Protein AF-A0A7C8YPA4-F1 (afdb_monomer_lite)

Organism: Opuntia streptacantha (NCBI:txid393608)

Radius of gyration: 22.05 Å; chains: 1; bounding box: 36×81×42 Å

Secondary structure (DSSP, 8-state):
----------------HHHHHHHHHHHHHHHHHHS----TT-HHHHHHHHHHHHHHHHHT---HHHH-GGGGGG-TTSHHHHHHHHHHHHHHHHHHHHHHHHHH--TTS--HHHHHHHHHH-

Sequence (122 aa):
ASWGTNKSKSTMVLVDLKQRFADMAANVIVKIISGKKFVVGSEESFEFNEAIRKFMEDIGSFVVGDALPFLRWLDIGGQEKAMKRNFRKLDGILQRWLDEHRQTRSKHDQDFMDVMLDVLDD

pLDDT: mean 80.56, std 12.14, range [37.12, 94.06]

InterPro domains:
  IPR001128 Cytochrome P450 [PF00067] (7-118)
  IPR036396 Cytochrome P450 superfamily [G3DSA:1.10.630.10] (2-122)
  IPR036396 Cytochrome P450 superfamily [SSF48264] (14-121)
  IPR050651 Plant Cytochrome P450 Monooxygenase [PTHR47947] (3-121)

Foldseek 3Di:
DDDDDDPDPDPDDDDDVVVVVLLVVQQVVCCQAQVDRQPPPDPLSVLLSVLVVQLVVLVPDDFPCVVPVVCVVVRVVCSVVSNVVSVVSNVVSSVVSLVVCVVVPDPPRDHNSNVVVVVVVD

Structure (mmCIF, N/CA/C/O backbone):
data_AF-A0A7C8YPA4-F1
#
_entry.id   AF-A0A7C8YPA4-F1
#
loop_
_atom_site.group_PDB
_atom_site.id
_atom_site.type_symbol
_atom_site.label_atom_id
_atom_site.label_alt_id
_atom_site.label_comp_id
_atom_site.label_asym_id
_atom_site.label_entity_id
_atom_site.label_seq_id
_atom_site.pdbx_PDB_ins_code
_atom_site.Cartn_x
_atom_site.Cartn_y
_atom_site.Cartn_z
_atom_site.occupancy
_atom_site.B_iso_or_equiv
_atom_site.auth_seq_id
_atom_site.auth_comp_id
_atom_site.auth_asym_id
_atom_site.auth_atom_id
_atom_site.pdbx_PDB_model_num
ATOM 1 N N . ALA A 1 1 ? -2.241 64.713 -0.120 1.00 37.12 1 ALA A N 1
ATOM 2 C CA . ALA A 1 1 ? -2.310 63.365 0.474 1.00 37.12 1 ALA A CA 1
ATOM 3 C C . ALA A 1 1 ? -1.566 62.402 -0.444 1.00 37.12 1 ALA A C 1
ATOM 5 O O . ALA A 1 1 ? -2.052 62.128 -1.535 1.00 37.12 1 ALA A O 1
ATOM 6 N N . SER A 1 2 ? -0.349 61.994 -0.075 1.00 39.31 2 SER A N 1
ATOM 7 C CA . SER A 1 2 ? 0.403 60.983 -0.821 1.00 39.31 2 SER A CA 1
ATOM 8 C C . SER A 1 2 ? -0.096 59.600 -0.408 1.00 39.31 2 SER A C 1
ATOM 10 O O . SER A 1 2 ? -0.068 59.230 0.764 1.00 39.31 2 SER A O 1
ATOM 12 N N . TRP A 1 3 ? -0.610 58.851 -1.378 1.00 39.38 3 TRP A N 1
ATOM 13 C CA . TRP A 1 3 ? -1.025 57.470 -1.183 1.00 39.38 3 TRP A CA 1
ATOM 14 C C . TRP A 1 3 ? 0.220 56.583 -1.177 1.00 39.38 3 TRP A C 1
ATOM 16 O O . TRP A 1 3 ? 0.892 56.429 -2.195 1.00 39.38 3 TRP A O 1
ATOM 26 N N . GLY A 1 4 ? 0.556 56.039 -0.008 1.00 46.78 4 GLY A N 1
ATOM 27 C CA . GLY A 1 4 ? 1.627 55.063 0.145 1.00 46.78 4 GLY A CA 1
ATOM 28 C C . GLY A 1 4 ? 1.213 53.715 -0.441 1.00 46.78 4 GLY A C 1
ATOM 29 O O . GLY A 1 4 ? 0.223 53.122 -0.018 1.00 46.78 4 GLY A O 1
ATOM 30 N N . THR A 1 5 ? 1.978 53.204 -1.403 1.00 49.94 5 THR A N 1
ATOM 31 C CA . THR A 1 5 ? 1.824 51.831 -1.890 1.00 49.94 5 THR A CA 1
ATOM 32 C C . THR A 1 5 ? 2.379 50.864 -0.848 1.00 49.94 5 THR A C 1
ATOM 34 O O . THR A 1 5 ? 3.592 50.667 -0.752 1.00 49.94 5 THR A O 1
ATOM 37 N N . ASN A 1 6 ? 1.499 50.254 -0.058 1.00 45.97 6 ASN A N 1
ATOM 38 C CA . ASN A 1 6 ? 1.863 49.182 0.860 1.00 45.97 6 ASN A CA 1
ATOM 39 C C . ASN A 1 6 ? 1.980 47.863 0.076 1.00 45.97 6 ASN A C 1
ATOM 41 O O . ASN A 1 6 ? 0.982 47.204 -0.211 1.00 45.97 6 ASN A O 1
ATOM 45 N N . LYS A 1 7 ? 3.202 47.491 -0.328 1.00 55.00 7 LYS A N 1
ATOM 46 C CA . LYS A 1 7 ? 3.483 46.156 -0.876 1.00 55.00 7 LYS A CA 1
ATOM 47 C C . LYS A 1 7 ? 3.519 45.154 0.277 1.00 55.00 7 LYS A C 1
ATOM 49 O O . LYS A 1 7 ? 4.571 44.920 0.868 1.00 55.00 7 LYS A O 1
ATOM 54 N N . SER A 1 8 ? 2.370 44.552 0.571 1.00 57.09 8 SER A N 1
ATOM 55 C CA . SER A 1 8 ? 2.306 43.343 1.392 1.00 57.09 8 SER A CA 1
ATOM 56 C C . SER A 1 8 ? 3.133 42.246 0.715 1.00 57.09 8 SER A C 1
ATOM 58 O O . SER A 1 8 ? 2.837 41.839 -0.410 1.00 57.09 8 SER A O 1
ATOM 60 N N . LYS A 1 9 ? 4.212 41.798 1.367 1.00 57.72 9 LYS A N 1
ATOM 61 C CA . LYS A 1 9 ? 4.969 40.612 0.954 1.00 57.72 9 LYS A CA 1
ATOM 62 C C . LYS A 1 9 ? 4.106 39.382 1.235 1.00 57.72 9 LYS A C 1
ATOM 64 O O . LYS A 1 9 ? 4.208 38.786 2.301 1.00 57.72 9 LYS A O 1
ATOM 69 N N . SER A 1 10 ? 3.253 38.999 0.290 1.00 63.50 10 SER A N 1
ATOM 70 C CA . SER A 1 10 ? 2.653 37.667 0.308 1.00 63.50 10 SER A CA 1
ATOM 71 C C . SER A 1 10 ? 3.761 36.649 0.040 1.00 63.50 10 SER A C 1
ATOM 73 O O . SER A 1 10 ? 4.309 36.607 -1.064 1.00 63.50 10 SER A O 1
ATOM 75 N N . THR A 1 11 ? 4.126 35.851 1.040 1.00 67.06 11 THR A N 1
ATOM 76 C CA . THR A 1 11 ? 5.021 34.704 0.851 1.00 67.06 11 THR A CA 1
ATOM 77 C C . THR A 1 11 ? 4.315 33.708 -0.063 1.00 67.06 11 THR A C 1
ATOM 79 O O . THR A 1 11 ? 3.393 33.011 0.353 1.00 67.06 11 THR A O 1
ATOM 82 N N . MET A 1 12 ? 4.692 33.692 -1.339 1.00 68.81 12 MET A N 1
ATOM 83 C CA . MET A 1 12 ? 4.132 32.776 -2.325 1.00 68.81 12 MET A CA 1
ATOM 84 C C . MET A 1 12 ? 4.702 31.381 -2.052 1.00 68.81 12 MET A C 1
ATOM 86 O O . MET A 1 12 ? 5.888 31.140 -2.271 1.00 68.81 12 MET A O 1
ATOM 90 N N . VAL A 1 13 ? 3.882 30.480 -1.512 1.00 81.44 13 VAL A N 1
ATOM 91 C CA . VAL A 1 13 ? 4.268 29.081 -1.289 1.00 81.44 13 VAL A CA 1
ATOM 92 C C . VAL A 1 13 ? 3.947 28.298 -2.556 1.00 81.44 13 VAL A C 1
ATOM 94 O O . VAL A 1 13 ? 2.790 28.223 -2.965 1.00 81.44 13 VAL A O 1
ATOM 97 N N . LEU A 1 14 ? 4.972 27.728 -3.189 1.00 86.25 14 LEU A N 1
ATOM 98 C CA . LEU A 1 14 ? 4.788 26.779 -4.284 1.00 86.25 14 LEU A CA 1
ATOM 99 C C . LEU A 1 14 ? 4.214 25.477 -3.717 1.00 86.25 14 LEU A C 1
ATOM 101 O O . LEU A 1 14 ? 4.769 24.907 -2.779 1.00 86.25 14 LEU A O 1
ATOM 105 N N . VAL A 1 15 ? 3.099 25.018 -4.284 1.00 85.12 15 VAL A N 1
ATOM 106 C CA . VAL A 1 15 ? 2.433 23.768 -3.896 1.00 85.12 15 VAL A CA 1
ATOM 107 C C . VAL A 1 15 ? 2.382 22.846 -5.106 1.00 85.12 15 VAL A C 1
ATOM 109 O O . VAL A 1 15 ? 1.918 23.251 -6.172 1.00 85.12 15 VAL A O 1
ATOM 112 N N . ASP A 1 16 ? 2.822 21.599 -4.939 1.00 87.31 16 ASP A N 1
ATOM 113 C CA . ASP A 1 16 ? 2.631 20.562 -5.952 1.00 87.31 16 ASP A CA 1
ATOM 114 C C . ASP A 1 16 ? 1.175 20.074 -5.928 1.00 87.31 16 ASP A C 1
ATOM 116 O O . ASP A 1 16 ? 0.764 19.283 -5.076 1.00 87.31 16 ASP A O 1
ATOM 120 N N . LEU A 1 17 ? 0.372 20.573 -6.869 1.00 88.38 17 LEU A N 1
ATOM 121 C CA . LEU A 1 17 ? -1.033 20.193 -6.986 1.00 88.38 17 LEU A CA 1
ATOM 122 C C . LEU A 1 17 ? -1.214 18.714 -7.341 1.00 88.38 17 LEU A C 1
ATOM 124 O O . LEU A 1 17 ? -2.182 18.117 -6.878 1.00 88.38 17 LEU A O 1
ATOM 128 N N . LYS A 1 18 ? -0.302 18.097 -8.109 1.00 82.81 18 LYS A N 1
ATOM 129 C CA . LYS A 1 18 ? -0.424 16.677 -8.479 1.00 82.81 18 LYS A CA 1
ATOM 130 C C . LYS A 1 18 ? -0.366 15.804 -7.235 1.00 82.81 18 LYS A C 1
ATOM 132 O O . LYS A 1 18 ? -1.218 14.937 -7.055 1.00 82.81 18 LYS A O 1
ATOM 137 N N . GLN A 1 19 ? 0.590 16.093 -6.356 1.00 79.81 19 GLN A N 1
ATOM 138 C CA . GLN A 1 19 ? 0.712 15.405 -5.079 1.00 79.81 19 GLN A CA 1
ATOM 139 C C . GLN A 1 19 ? -0.536 15.617 -4.211 1.00 79.81 19 GLN A C 1
ATOM 141 O O . GLN A 1 19 ? -1.106 14.651 -3.717 1.00 79.81 19 GLN A O 1
ATOM 146 N N . ARG A 1 20 ? -1.036 16.857 -4.096 1.00 82.50 20 ARG A N 1
ATOM 147 C CA . ARG A 1 20 ? -2.239 17.151 -3.292 1.00 82.50 20 ARG A CA 1
ATOM 148 C C . ARG A 1 20 ? -3.493 16.430 -3.783 1.00 82.50 20 ARG A C 1
ATOM 150 O O . ARG A 1 20 ? -4.279 15.962 -2.962 1.00 82.50 20 ARG A O 1
ATOM 157 N N . PHE A 1 21 ? -3.688 16.332 -5.098 1.00 85.12 21 PHE A N 1
ATOM 158 C CA . PHE A 1 21 ? -4.806 15.578 -5.665 1.00 85.12 21 PHE A CA 1
ATOM 159 C C . PHE A 1 21 ? -4.669 14.074 -5.411 1.00 85.12 21 PHE A C 1
ATOM 161 O O . PHE A 1 21 ? -5.663 13.439 -5.060 1.00 85.12 21 PHE A O 1
ATOM 168 N N . ALA A 1 22 ? -3.460 13.518 -5.538 1.00 77.81 22 ALA A N 1
ATOM 169 C CA . ALA A 1 22 ? -3.202 12.112 -5.237 1.00 77.81 22 ALA A CA 1
ATOM 170 C C . ALA A 1 22 ? -3.476 11.787 -3.759 1.00 77.81 22 ALA A C 1
ATOM 172 O O . ALA A 1 22 ? -4.208 10.840 -3.474 1.00 77.81 22 ALA A O 1
ATOM 173 N N . ASP A 1 23 ? -2.981 12.616 -2.834 1.00 77.12 23 ASP A N 1
ATOM 174 C CA . ASP A 1 23 ? -3.220 12.467 -1.392 1.00 77.12 23 A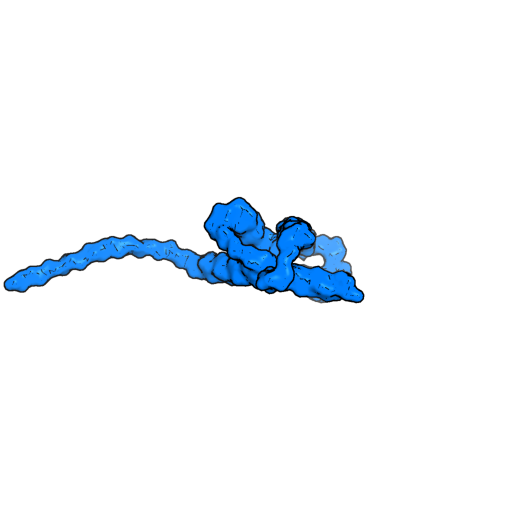SP A CA 1
ATOM 175 C C . ASP A 1 23 ? -4.722 12.524 -1.062 1.00 77.12 23 ASP A C 1
ATOM 177 O O . ASP A 1 23 ? -5.237 11.728 -0.275 1.00 77.12 23 ASP A O 1
ATOM 181 N N . MET A 1 24 ? -5.453 13.456 -1.686 1.00 83.19 24 MET A N 1
ATOM 182 C CA . MET A 1 24 ? -6.898 13.589 -1.500 1.00 83.19 24 MET A CA 1
ATOM 183 C C . MET A 1 24 ? -7.655 12.362 -2.019 1.00 83.19 24 MET A C 1
ATOM 185 O O . MET A 1 24 ? -8.540 11.862 -1.324 1.00 83.19 24 MET A O 1
ATOM 189 N N . ALA A 1 25 ? -7.316 11.871 -3.214 1.00 83.88 25 ALA A N 1
ATOM 190 C CA . ALA A 1 25 ? -7.933 10.677 -3.783 1.00 83.88 25 ALA A CA 1
ATOM 191 C C . ALA A 1 25 ? -7.673 9.448 -2.901 1.00 83.88 25 ALA A C 1
ATOM 193 O O . ALA A 1 25 ? -8.616 8.734 -2.565 1.00 83.88 25 ALA A O 1
ATOM 194 N N . ALA A 1 26 ? -6.429 9.251 -2.453 1.00 78.81 26 ALA A N 1
ATOM 195 C CA . ALA A 1 26 ? -6.071 8.177 -1.532 1.00 78.81 26 ALA A CA 1
ATOM 196 C C . ALA A 1 26 ? -6.891 8.252 -0.235 1.00 78.81 26 ALA A C 1
ATOM 198 O O . ALA A 1 26 ? -7.493 7.261 0.168 1.00 78.81 26 ALA A O 1
ATOM 199 N N . ASN A 1 27 ? -7.007 9.438 0.371 1.00 81.19 27 ASN A N 1
ATOM 200 C CA . ASN A 1 27 ? -7.797 9.638 1.586 1.00 81.19 27 ASN A CA 1
ATOM 201 C C . ASN A 1 27 ? -9.290 9.305 1.396 1.00 81.19 27 ASN A C 1
ATOM 203 O O . ASN A 1 27 ? -9.903 8.702 2.276 1.00 81.19 27 ASN A O 1
ATOM 207 N N . VAL A 1 28 ? -9.885 9.668 0.252 1.00 86.75 28 VAL A N 1
ATOM 208 C CA . VAL A 1 28 ? -11.278 9.305 -0.068 1.00 86.75 28 VAL A CA 1
ATOM 209 C C . VAL A 1 28 ? -11.426 7.792 -0.217 1.00 86.75 28 VAL A C 1
ATOM 211 O O . VAL A 1 28 ? -12.346 7.220 0.363 1.00 86.75 28 VAL A O 1
ATOM 214 N N . ILE A 1 29 ? -10.517 7.144 -0.949 1.00 85.50 29 ILE A N 1
ATOM 215 C CA . ILE A 1 29 ? -10.542 5.693 -1.171 1.00 85.50 29 ILE A CA 1
ATOM 216 C C . ILE A 1 29 ? -10.430 4.944 0.157 1.00 85.50 29 ILE A C 1
ATOM 218 O O . ILE A 1 29 ? -11.245 4.063 0.417 1.00 85.50 29 ILE A O 1
ATOM 222 N N . VAL A 1 30 ? -9.484 5.316 1.025 1.00 84.31 30 VAL A N 1
ATOM 223 C CA . VAL A 1 30 ? -9.341 4.658 2.332 1.0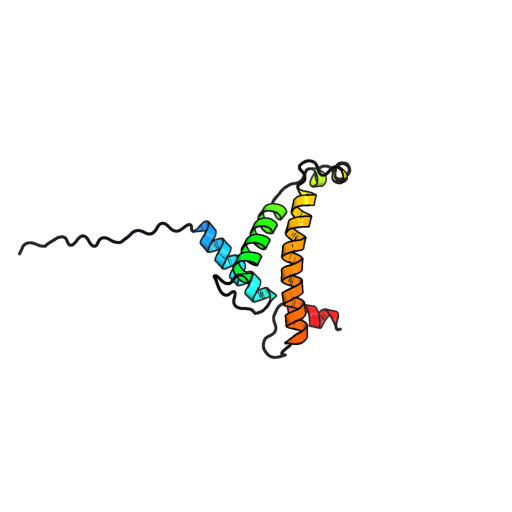0 84.31 30 VAL A CA 1
ATOM 224 C C . VAL A 1 30 ? -10.606 4.810 3.161 1.00 84.31 30 VAL A C 1
ATOM 226 O O . VAL A 1 30 ? -11.091 3.826 3.706 1.00 84.31 30 VAL A O 1
ATOM 229 N N . LYS A 1 31 ? -11.181 6.013 3.204 1.00 86.56 31 LYS A N 1
ATOM 230 C CA . LYS A 1 31 ? -12.410 6.252 3.959 1.00 86.56 31 LYS A CA 1
ATOM 231 C C . LYS A 1 31 ? -13.582 5.402 3.462 1.00 86.56 31 LYS A C 1
ATOM 233 O O . LYS A 1 31 ? -14.395 4.981 4.272 1.00 86.56 31 LYS A O 1
ATOM 238 N N . ILE A 1 32 ? -13.686 5.173 2.152 1.00 89.56 32 ILE A N 1
ATOM 239 C CA . ILE A 1 32 ? -14.709 4.285 1.580 1.00 89.56 32 ILE A CA 1
ATOM 240 C C . ILE A 1 32 ? -14.438 2.831 1.975 1.00 89.56 32 ILE A C 1
ATOM 242 O O . ILE A 1 32 ? -15.368 2.117 2.336 1.00 89.56 32 ILE A O 1
ATOM 246 N N . ILE A 1 33 ? -13.178 2.398 1.885 1.00 87.94 33 ILE A N 1
ATOM 247 C CA . ILE A 1 33 ? -12.804 1.001 2.103 1.00 87.94 33 ILE A CA 1
ATOM 248 C C . ILE A 1 33 ? -12.960 0.601 3.569 1.00 87.94 33 ILE A C 1
ATOM 250 O O . ILE A 1 33 ? -13.539 -0.442 3.834 1.00 87.94 33 ILE A O 1
ATOM 254 N N . SER A 1 34 ? -12.415 1.395 4.489 1.00 84.69 34 SER A N 1
ATOM 255 C CA . SER A 1 34 ? -12.243 1.005 5.892 1.00 84.69 34 SER A CA 1
ATOM 256 C C . SER A 1 34 ? -12.945 1.922 6.886 1.00 84.69 34 SER A C 1
ATOM 258 O O . SER A 1 34 ? -12.617 1.877 8.070 1.00 84.69 34 SER A O 1
ATOM 260 N N . GLY A 1 35 ? -13.784 2.860 6.425 1.00 83.00 35 GLY A N 1
ATOM 261 C CA . GLY A 1 35 ? -14.512 3.802 7.290 1.00 83.00 35 GLY A CA 1
ATOM 262 C C . GLY A 1 35 ? -13.616 4.794 8.053 1.00 83.00 35 GLY A C 1
ATOM 263 O O . GLY A 1 35 ? -14.076 5.812 8.581 1.00 83.00 35 GLY A O 1
ATOM 264 N N . LYS A 1 36 ? -12.301 4.554 8.080 1.00 74.56 36 LYS A N 1
ATOM 265 C CA . LYS A 1 36 ? -11.304 5.295 8.839 1.00 74.56 36 LYS A CA 1
ATOM 266 C C . LYS A 1 36 ? -11.043 6.641 8.179 1.00 74.56 36 LYS A C 1
ATOM 268 O O . LYS A 1 36 ? -10.874 6.774 6.967 1.00 74.56 36 LYS A O 1
ATOM 273 N N . LYS A 1 37 ? -10.938 7.678 9.009 1.00 67.12 37 LYS A N 1
ATOM 274 C CA . LYS A 1 37 ? -10.349 8.949 8.581 1.00 67.12 37 LYS A CA 1
ATOM 275 C C . LYS A 1 37 ? -8.841 8.763 8.550 1.00 67.12 37 LYS A C 1
ATOM 277 O O . LYS A 1 37 ? -8.238 8.531 9.595 1.00 67.12 37 LYS A O 1
ATOM 282 N N . PHE A 1 38 ? -8.240 8.889 7.373 1.00 65.12 38 PHE A N 1
ATOM 283 C CA . PHE A 1 38 ? -6.793 8.852 7.255 1.00 65.12 38 PHE A CA 1
ATOM 284 C C . PHE A 1 38 ? -6.195 10.043 8.001 1.00 65.12 38 PHE A C 1
ATOM 286 O O . PHE A 1 38 ? -6.422 11.203 7.647 1.00 65.12 38 PHE A O 1
ATOM 293 N N . VAL A 1 39 ? -5.474 9.763 9.087 1.00 66.62 39 VAL A N 1
ATOM 294 C CA . VAL A 1 39 ? -4.771 10.803 9.836 1.00 66.62 39 VAL A CA 1
ATOM 295 C C . VAL A 1 39 ? -3.549 11.182 9.019 1.00 66.62 39 VAL A C 1
ATOM 297 O O . VAL A 1 39 ? -2.539 10.485 9.035 1.00 66.62 39 VAL A O 1
ATOM 300 N N . VAL A 1 40 ? -3.662 12.275 8.268 1.00 65.44 40 VAL A N 1
ATOM 301 C CA . VAL A 1 40 ? -2.577 12.786 7.429 1.00 65.44 40 VAL A CA 1
ATOM 302 C C . VAL A 1 40 ? -1.340 13.012 8.299 1.00 65.44 40 VAL A C 1
ATOM 304 O O . VAL A 1 40 ? -1.358 13.851 9.199 1.00 65.44 40 VAL A O 1
ATOM 307 N N . GLY A 1 41 ? -0.270 12.263 8.023 1.00 68.38 41 GLY A N 1
ATOM 308 C CA . GLY A 1 41 ? 0.995 12.347 8.755 1.00 68.38 41 GLY A CA 1
ATOM 309 C C . GLY A 1 41 ? 1.204 11.271 9.823 1.00 68.38 41 GLY A C 1
ATOM 310 O O . GLY A 1 41 ? 2.240 11.298 10.482 1.00 68.38 41 GLY A O 1
ATOM 311 N N . SER A 1 42 ? 0.281 10.317 9.996 1.00 81.56 42 SER A N 1
ATOM 312 C CA . SER A 1 42 ? 0.564 9.099 10.769 1.00 81.56 42 SER A CA 1
ATOM 313 C C . SER A 1 42 ? 1.528 8.174 10.015 1.00 81.56 42 SER A C 1
ATOM 315 O O . SER A 1 42 ? 1.597 8.213 8.783 1.00 81.56 42 SER A O 1
ATOM 317 N N . GLU A 1 43 ? 2.245 7.312 10.739 1.00 83.75 43 GLU A N 1
ATOM 318 C CA . GLU A 1 43 ? 3.133 6.300 10.145 1.00 83.75 43 GLU A CA 1
ATOM 319 C C . GLU A 1 43 ? 2.374 5.366 9.192 1.00 83.75 43 GLU A C 1
ATOM 321 O O . GLU A 1 43 ? 2.787 5.175 8.052 1.00 83.75 43 GLU A O 1
ATOM 326 N N . GLU A 1 44 ? 1.203 4.885 9.613 1.00 82.31 44 GLU A N 1
ATOM 327 C CA . GLU A 1 44 ? 0.301 4.090 8.775 1.00 82.31 44 GLU A CA 1
ATOM 328 C C . GLU A 1 44 ? -0.116 4.845 7.504 1.00 82.31 44 GLU A C 1
ATOM 330 O O . GLU A 1 44 ? -0.160 4.263 6.417 1.00 82.31 44 GLU A O 1
ATOM 335 N N . SER A 1 45 ? -0.371 6.157 7.613 1.00 79.56 45 SER A N 1
ATOM 336 C CA . SER A 1 45 ? -0.752 6.954 6.449 1.00 79.56 45 SER A CA 1
ATOM 337 C C . SER A 1 45 ? 0.373 7.090 5.434 1.00 79.56 45 SER A C 1
ATOM 339 O O . SER A 1 45 ? 0.140 7.045 4.225 1.00 79.56 45 SER A O 1
ATOM 341 N N . PHE A 1 46 ? 1.602 7.212 5.926 1.00 82.81 46 PHE A N 1
ATOM 342 C CA . PHE A 1 46 ? 2.790 7.255 5.097 1.00 82.81 46 PHE A CA 1
ATOM 343 C C . PHE A 1 46 ? 3.043 5.899 4.427 1.00 82.81 46 PHE A C 1
ATOM 345 O O . PHE A 1 46 ? 3.251 5.851 3.215 1.00 82.81 46 PHE A O 1
ATOM 352 N N . GLU A 1 47 ? 2.950 4.805 5.189 1.00 87.12 47 GLU A N 1
ATOM 353 C CA . GLU A 1 47 ? 3.138 3.438 4.694 1.00 87.12 47 GLU A CA 1
ATOM 354 C C . GLU A 1 47 ? 2.135 3.101 3.581 1.00 87.12 47 GLU A C 1
ATOM 356 O O . GLU A 1 47 ? 2.523 2.639 2.504 1.00 87.12 47 GLU A O 1
ATOM 361 N N . PHE A 1 48 ? 0.850 3.391 3.799 1.00 85.06 48 PHE A N 1
ATOM 362 C CA . PHE A 1 48 ? -0.188 3.173 2.796 1.00 85.06 48 PHE A CA 1
ATOM 363 C C . PHE A 1 48 ? -0.008 4.065 1.573 1.00 85.06 48 PHE A C 1
ATOM 365 O O . PHE A 1 48 ? -0.083 3.559 0.458 1.00 85.06 48 PHE A O 1
ATOM 372 N N . ASN A 1 49 ? 0.252 5.367 1.749 1.00 82.19 49 ASN A N 1
ATOM 373 C CA . ASN A 1 49 ? 0.448 6.278 0.620 1.00 82.19 49 ASN A CA 1
ATOM 374 C C . ASN A 1 49 ? 1.640 5.844 -0.242 1.00 82.19 49 ASN A C 1
ATOM 376 O O . ASN A 1 49 ? 1.575 5.904 -1.470 1.00 82.19 49 ASN A O 1
ATOM 380 N N . GLU A 1 50 ? 2.718 5.351 0.371 1.00 86.38 50 GLU A N 1
ATOM 381 C CA . GLU A 1 50 ? 3.842 4.787 -0.370 1.00 86.38 50 GLU A CA 1
ATOM 382 C C . GLU A 1 50 ? 3.447 3.499 -1.114 1.00 86.38 50 GLU A C 1
ATOM 384 O O . GLU A 1 50 ? 3.784 3.343 -2.293 1.00 86.38 50 GLU A O 1
ATOM 389 N N . ALA A 1 51 ? 2.733 2.584 -0.449 1.00 89.31 51 ALA A N 1
ATOM 390 C CA . ALA A 1 51 ? 2.308 1.310 -1.026 1.00 89.31 51 ALA A CA 1
ATOM 391 C C . ALA A 1 51 ? 1.315 1.498 -2.184 1.00 89.31 51 ALA A C 1
ATOM 393 O O . ALA A 1 51 ? 1.519 0.926 -3.256 1.00 89.31 51 ALA A O 1
ATOM 394 N N . ILE A 1 52 ? 0.289 2.335 -2.006 1.00 85.00 52 ILE A N 1
ATOM 395 C CA . ILE A 1 52 ? -0.724 2.609 -3.029 1.00 85.00 52 ILE A CA 1
ATOM 396 C C . ILE A 1 52 ? -0.127 3.372 -4.211 1.00 85.00 52 ILE A C 1
ATOM 398 O O . ILE A 1 52 ? -0.468 3.075 -5.350 1.00 85.00 52 ILE A O 1
ATOM 402 N N . ARG A 1 53 ? 0.819 4.296 -3.979 1.00 84.38 53 ARG A N 1
ATOM 403 C CA . ARG A 1 53 ? 1.516 5.006 -5.061 1.00 84.38 53 ARG A CA 1
ATOM 404 C C . ARG A 1 53 ? 2.296 4.035 -5.938 1.00 84.38 53 ARG A C 1
ATOM 406 O O . ARG A 1 53 ? 2.142 4.067 -7.152 1.00 84.38 53 ARG A O 1
ATOM 413 N N . LYS A 1 54 ? 3.087 3.149 -5.326 1.00 86.56 54 LYS A N 1
ATOM 414 C CA . LYS A 1 54 ? 3.839 2.112 -6.050 1.00 86.56 54 LYS A CA 1
ATOM 415 C C . LYS A 1 54 ? 2.914 1.151 -6.790 1.00 86.56 54 LYS A C 1
ATOM 417 O O . LYS A 1 54 ? 3.169 0.821 -7.937 1.00 86.56 54 LYS A O 1
ATOM 422 N N . PHE A 1 55 ? 1.818 0.749 -6.155 1.00 85.06 55 PHE A N 1
ATOM 423 C CA . PHE A 1 55 ? 0.817 -0.096 -6.793 1.00 85.06 55 PHE A CA 1
ATOM 424 C C . PHE A 1 55 ? 0.185 0.587 -8.016 1.00 85.06 55 PHE A C 1
ATOM 426 O O . PHE A 1 55 ? 0.094 -0.025 -9.072 1.00 85.06 55 PHE A O 1
ATOM 433 N N . MET A 1 56 ? -0.183 1.867 -7.916 1.00 81.44 56 MET A N 1
ATOM 434 C CA . MET A 1 56 ? -0.736 2.633 -9.041 1.00 81.44 56 MET A CA 1
ATOM 435 C C . MET A 1 56 ? 0.275 2.843 -10.176 1.00 81.44 56 MET A C 1
ATOM 437 O O . MET A 1 56 ? -0.114 2.827 -11.342 1.00 81.44 56 MET A O 1
ATOM 441 N N . GLU A 1 57 ? 1.561 3.013 -9.853 1.00 83.38 57 GLU A N 1
ATOM 442 C CA . GLU A 1 57 ? 2.641 3.031 -10.849 1.00 83.38 57 GLU A CA 1
ATOM 443 C C . GLU A 1 57 ? 2.737 1.693 -11.600 1.00 83.38 57 GLU A C 1
ATOM 445 O O . GLU A 1 57 ? 2.927 1.690 -12.816 1.00 83.38 57 GLU A O 1
ATOM 450 N N . ASP A 1 58 ? 2.550 0.568 -10.903 1.00 83.06 58 ASP A N 1
ATOM 451 C CA . ASP A 1 58 ? 2.649 -0.764 -11.501 1.00 83.06 58 ASP A CA 1
ATOM 452 C C . ASP A 1 58 ? 1.424 -1.137 -12.356 1.00 83.06 58 ASP A C 1
ATOM 454 O O . ASP A 1 58 ? 1.596 -1.654 -13.458 1.00 83.06 58 ASP A O 1
ATOM 458 N N . ILE A 1 59 ? 0.191 -0.860 -11.901 1.00 79.19 59 ILE A N 1
ATOM 459 C CA . ILE A 1 59 ? -1.043 -1.241 -12.631 1.00 79.19 59 ILE A CA 1
ATOM 460 C C . ILE A 1 59 ? -1.143 -0.539 -13.994 1.00 79.19 59 ILE A C 1
ATOM 462 O O . ILE A 1 59 ? -1.750 -1.066 -14.924 1.00 79.19 59 ILE A O 1
ATOM 466 N N . GLY A 1 60 ? -0.571 0.661 -14.118 1.00 74.75 60 GLY A N 1
ATOM 467 C CA . GLY A 1 60 ? -0.557 1.417 -15.371 1.00 74.75 60 GLY A CA 1
ATOM 468 C C . GLY A 1 60 ? 0.516 0.970 -16.368 1.00 74.75 60 GLY A C 1
ATOM 469 O O . GLY A 1 60 ? 0.551 1.486 -17.487 1.00 74.75 60 GLY A O 1
ATOM 470 N N . SER A 1 61 ? 1.409 0.054 -15.981 1.00 77.12 61 SER A N 1
ATOM 471 C CA . SER A 1 61 ? 2.510 -0.400 -16.826 1.00 77.12 61 SER A CA 1
ATOM 472 C C . SER A 1 61 ? 2.055 -1.494 -17.790 1.00 77.12 61 SER A C 1
ATOM 474 O O . SER A 1 61 ? 1.485 -2.497 -17.379 1.00 77.12 61 SER A O 1
ATOM 476 N N . PHE A 1 62 ? 2.379 -1.340 -19.074 1.00 75.69 62 PHE A N 1
ATOM 477 C CA . PHE A 1 62 ? 2.201 -2.401 -20.066 1.00 75.69 62 PHE A CA 1
ATOM 478 C C . PHE A 1 62 ? 3.401 -3.351 -20.009 1.00 75.69 62 PHE A C 1
ATOM 480 O O . PHE A 1 62 ? 4.521 -2.922 -20.305 1.00 75.69 62 PHE A O 1
ATOM 487 N N . VAL A 1 63 ? 3.194 -4.615 -19.623 1.00 82.50 63 VAL A N 1
ATOM 488 C CA . VAL A 1 63 ? 4.289 -5.596 -19.543 1.00 82.50 63 VAL A CA 1
ATOM 489 C C . VAL A 1 63 ? 4.370 -6.423 -20.828 1.00 82.50 63 VAL A C 1
ATOM 491 O O . VAL A 1 63 ? 3.368 -6.690 -21.486 1.00 82.50 63 VAL A O 1
ATOM 494 N N . VAL A 1 64 ? 5.566 -6.890 -21.206 1.00 81.69 64 VAL A N 1
ATOM 495 C CA . VAL A 1 64 ? 5.750 -7.708 -22.429 1.00 81.69 64 VAL A CA 1
ATOM 496 C C . VAL A 1 64 ? 4.877 -8.970 -22.412 1.00 81.69 64 VAL A C 1
ATOM 498 O O . VAL A 1 64 ? 4.406 -9.414 -23.459 1.00 81.69 64 VAL A O 1
ATOM 501 N N . GLY A 1 65 ? 4.621 -9.518 -21.219 1.00 81.81 65 GLY A N 1
ATOM 502 C CA . GLY A 1 65 ? 3.719 -10.651 -21.015 1.00 81.81 65 GLY A CA 1
ATOM 503 C C . GLY A 1 65 ? 2.262 -10.380 -21.409 1.00 81.81 65 GLY A C 1
ATOM 504 O O . GLY A 1 65 ? 1.569 -11.330 -21.764 1.00 81.81 65 GLY A O 1
ATOM 505 N N . ASP A 1 66 ? 1.813 -9.122 -21.418 1.00 86.50 66 ASP A N 1
ATOM 506 C CA . ASP A 1 66 ? 0.451 -8.756 -21.830 1.00 86.50 66 ASP A CA 1
ATOM 507 C C . ASP A 1 66 ? 0.290 -8.827 -23.355 1.00 86.50 66 ASP A C 1
ATOM 509 O O . ASP A 1 66 ? -0.756 -9.238 -23.854 1.00 86.50 66 ASP A O 1
ATOM 513 N N . ALA A 1 67 ? 1.341 -8.476 -24.108 1.00 88.25 67 ALA A N 1
ATOM 514 C CA . ALA A 1 67 ? 1.370 -8.607 -25.567 1.00 88.25 67 ALA A CA 1
ATOM 515 C C . ALA A 1 67 ? 1.687 -10.036 -26.027 1.00 88.25 67 ALA A C 1
ATOM 517 O O . ALA A 1 67 ? 1.136 -10.512 -27.019 1.00 88.25 67 ALA A O 1
ATOM 518 N N . LEU A 1 68 ? 2.607 -10.711 -25.331 1.00 89.94 68 LEU A N 1
ATOM 519 C CA . LEU A 1 68 ? 3.127 -12.032 -25.687 1.00 89.94 68 LEU A CA 1
ATOM 520 C C . LEU A 1 68 ? 3.027 -12.982 -24.479 1.00 89.94 68 LEU A C 1
ATOM 522 O O . LEU A 1 68 ? 4.024 -13.209 -23.787 1.00 89.94 68 LEU A O 1
ATOM 526 N N . PRO A 1 69 ? 1.852 -13.600 -24.238 1.00 86.62 69 PRO A N 1
ATOM 527 C CA . PRO A 1 69 ? 1.596 -14.404 -23.037 1.00 86.62 69 PRO A CA 1
ATOM 528 C C . PRO A 1 69 ? 2.574 -15.565 -22.819 1.00 86.62 69 PRO A C 1
ATOM 530 O O . PRO A 1 69 ? 2.878 -15.928 -21.685 1.00 86.62 69 PRO A O 1
ATOM 533 N N . PHE A 1 70 ? 3.125 -16.135 -23.894 1.00 90.19 70 PHE A N 1
ATOM 534 C CA . PHE A 1 70 ? 4.099 -17.227 -23.817 1.00 90.19 70 PHE A CA 1
ATOM 535 C C . PHE A 1 70 ? 5.490 -16.787 -23.319 1.00 90.19 70 PHE A C 1
ATOM 537 O O . PHE A 1 70 ? 6.285 -17.641 -22.933 1.00 90.19 70 PHE A O 1
ATOM 544 N N . LEU A 1 71 ? 5.790 -15.482 -23.281 1.00 87.88 71 LEU A N 1
ATOM 545 C CA . LEU A 1 71 ? 7.025 -14.929 -22.698 1.00 87.88 71 LEU A CA 1
ATOM 546 C C . LEU A 1 71 ? 6.861 -14.491 -21.239 1.00 87.88 71 LEU A C 1
ATOM 548 O O . LEU A 1 71 ? 7.823 -14.042 -20.618 1.00 87.88 71 LEU A O 1
ATOM 552 N N . ARG A 1 72 ? 5.664 -14.640 -20.664 1.00 86.19 72 ARG A N 1
ATOM 553 C CA . ARG A 1 72 ? 5.347 -14.176 -19.310 1.00 86.19 72 ARG A CA 1
ATOM 554 C C . ARG A 1 72 ? 6.244 -14.787 -18.229 1.00 86.19 72 ARG A C 1
ATOM 556 O O . ARG A 1 72 ? 6.631 -14.101 -17.292 1.00 86.19 72 ARG A O 1
ATOM 563 N N . TRP A 1 73 ? 6.629 -16.055 -18.386 1.00 88.06 73 TRP A N 1
ATOM 564 C CA . TRP A 1 73 ? 7.506 -16.758 -17.439 1.00 88.06 73 TRP A CA 1
ATOM 565 C C . TRP A 1 73 ? 8.905 -16.134 -17.320 1.00 88.06 73 TRP A C 1
ATOM 567 O O . TRP A 1 73 ? 9.560 -16.318 -16.295 1.00 88.06 73 TRP A O 1
ATOM 577 N N . LEU A 1 74 ? 9.356 -15.410 -18.350 1.00 88.69 74 LEU A N 1
ATOM 578 C CA . LEU A 1 74 ? 10.664 -14.764 -18.367 1.00 88.69 74 LEU A CA 1
ATOM 579 C C . LEU A 1 74 ? 10.659 -13.428 -17.603 1.00 88.69 74 LEU A C 1
ATOM 581 O O . LEU A 1 74 ? 11.730 -12.968 -17.221 1.00 88.69 74 LEU A O 1
ATOM 585 N N . ASP A 1 75 ? 9.480 -12.825 -17.377 1.00 86.38 75 ASP A N 1
ATOM 586 C CA . ASP A 1 75 ? 9.307 -11.514 -16.728 1.00 86.38 75 ASP A CA 1
ATOM 587 C C . ASP A 1 75 ? 10.315 -10.478 -17.260 1.00 86.38 75 ASP A C 1
ATOM 589 O O . ASP A 1 75 ? 11.155 -9.946 -16.531 1.00 86.38 75 ASP A O 1
ATOM 593 N N . ILE A 1 76 ? 10.298 -10.253 -18.580 1.00 82.94 76 ILE A N 1
ATOM 594 C CA . ILE A 1 76 ? 11.253 -9.366 -19.259 1.00 82.94 76 ILE A CA 1
ATOM 595 C C . ILE A 1 76 ? 11.109 -7.950 -18.686 1.00 82.94 76 ILE A C 1
ATOM 597 O O . ILE A 1 76 ? 10.094 -7.289 -18.892 1.00 82.94 76 ILE A O 1
ATOM 601 N N . GLY A 1 77 ? 12.137 -7.487 -17.970 1.00 80.88 77 GLY A N 1
ATOM 602 C CA . GLY A 1 77 ? 12.131 -6.199 -17.267 1.00 80.88 77 GLY A CA 1
ATOM 603 C C . GLY A 1 77 ? 11.726 -6.271 -15.789 1.00 80.88 77 GLY A C 1
ATOM 604 O O . GLY A 1 77 ? 11.794 -5.257 -15.102 1.00 80.88 77 GLY A O 1
ATOM 605 N N . GLY A 1 78 ? 11.359 -7.447 -15.270 1.00 87.12 78 GLY A N 1
ATOM 606 C CA . GLY A 1 78 ? 11.083 -7.676 -13.848 1.00 87.12 78 GLY A CA 1
ATOM 607 C C . GLY A 1 78 ? 9.806 -7.011 -13.324 1.00 87.12 78 GLY A C 1
ATOM 608 O O . GLY A 1 78 ? 9.638 -6.886 -12.106 1.00 87.12 78 GLY A O 1
ATOM 609 N N . GLN A 1 79 ? 8.947 -6.523 -14.223 1.00 87.06 79 GLN A N 1
ATOM 610 C CA . GLN A 1 79 ? 7.789 -5.699 -13.889 1.00 87.06 79 GLN A CA 1
ATOM 611 C C . GLN A 1 79 ? 6.718 -6.510 -13.157 1.00 87.06 79 GLN A C 1
ATOM 613 O O . GLN A 1 79 ? 6.190 -6.042 -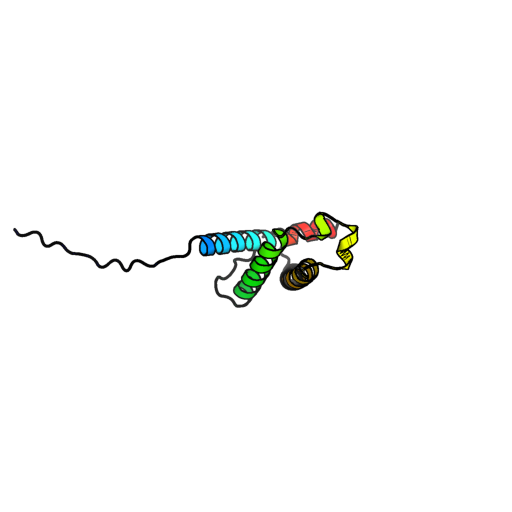12.150 1.00 87.06 79 GLN A O 1
ATOM 618 N N . GLU A 1 80 ? 6.451 -7.757 -13.565 1.00 87.44 80 GLU A N 1
ATOM 619 C CA . GLU A 1 80 ? 5.455 -8.580 -12.871 1.00 87.44 80 GLU A CA 1
ATOM 620 C C . GLU A 1 80 ? 5.905 -8.930 -11.455 1.00 87.44 80 GLU A C 1
ATOM 622 O O . GLU A 1 80 ? 5.107 -8.939 -10.512 1.00 87.44 80 GLU A O 1
ATOM 627 N N . LYS A 1 81 ? 7.196 -9.225 -11.276 1.00 89.06 81 LYS A N 1
ATOM 628 C CA . LYS A 1 81 ? 7.760 -9.503 -9.956 1.00 89.06 81 LYS A CA 1
ATOM 629 C C . LYS A 1 81 ? 7.758 -8.262 -9.064 1.00 89.06 81 LYS A C 1
ATOM 631 O O . LYS A 1 81 ? 7.471 -8.391 -7.870 1.00 89.06 81 LYS A O 1
ATOM 636 N N . ALA A 1 82 ? 8.051 -7.083 -9.614 1.00 88.56 82 ALA A N 1
ATOM 637 C CA . ALA A 1 82 ? 7.948 -5.814 -8.896 1.00 88.56 82 ALA A CA 1
ATOM 638 C C . ALA A 1 82 ? 6.500 -5.541 -8.461 1.00 88.56 82 ALA A C 1
ATOM 640 O O . ALA A 1 82 ? 6.263 -5.330 -7.268 1.00 88.56 82 ALA A O 1
ATOM 641 N N . MET A 1 83 ? 5.540 -5.702 -9.377 1.00 88.50 83 MET A N 1
ATOM 642 C CA . MET A 1 83 ? 4.113 -5.539 -9.103 1.00 88.50 83 MET A CA 1
ATOM 643 C C . MET A 1 83 ? 3.635 -6.479 -7.997 1.00 88.50 83 MET A C 1
ATOM 645 O O . MET A 1 83 ? 3.030 -6.038 -7.024 1.00 88.50 83 MET A O 1
ATOM 649 N N . LYS A 1 84 ? 3.989 -7.770 -8.058 1.00 89.88 84 LYS A N 1
ATOM 650 C CA . LYS A 1 84 ? 3.657 -8.738 -6.995 1.00 89.88 84 LYS A CA 1
ATOM 651 C C . LYS A 1 84 ? 4.243 -8.338 -5.642 1.00 89.88 84 LYS A C 1
ATOM 653 O O . LYS A 1 84 ? 3.603 -8.531 -4.611 1.00 89.88 84 LYS A O 1
ATOM 658 N N . ARG A 1 85 ? 5.465 -7.797 -5.613 1.00 90.62 85 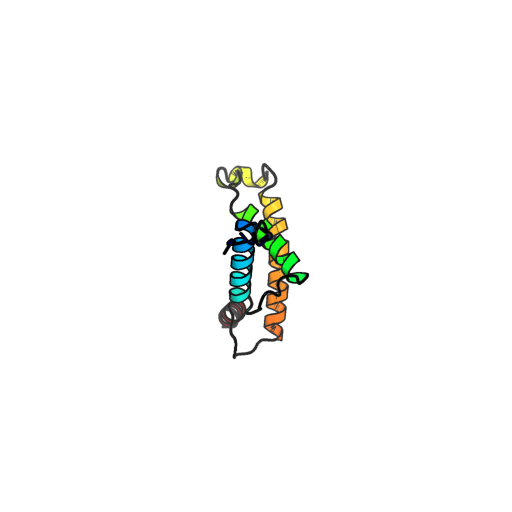ARG A N 1
ATOM 659 C CA . ARG A 1 85 ? 6.104 -7.342 -4.370 1.00 90.62 85 ARG A CA 1
ATOM 660 C C . ARG A 1 85 ? 5.396 -6.121 -3.785 1.00 90.62 85 ARG A C 1
ATOM 662 O O . ARG A 1 85 ? 5.221 -6.071 -2.570 1.00 90.62 85 ARG A O 1
ATOM 669 N N . ASN A 1 86 ? 5.019 -5.157 -4.618 1.00 89.69 86 ASN A N 1
ATOM 670 C CA . ASN A 1 86 ? 4.328 -3.948 -4.179 1.00 89.69 86 ASN A CA 1
ATOM 671 C C . ASN A 1 86 ? 2.890 -4.264 -3.748 1.00 89.69 86 ASN A C 1
ATOM 673 O O . ASN A 1 86 ? 2.476 -3.829 -2.675 1.00 89.69 86 ASN A O 1
ATOM 677 N N . PHE A 1 87 ? 2.192 -5.130 -4.489 1.00 89.75 87 PHE A N 1
ATOM 678 C CA . PHE A 1 87 ? 0.877 -5.645 -4.113 1.00 89.75 87 PHE A CA 1
ATOM 679 C C . PHE A 1 87 ? 0.895 -6.315 -2.736 1.00 89.75 87 PHE A C 1
ATOM 681 O O . PHE A 1 87 ? 0.063 -5.988 -1.906 1.00 89.75 87 PHE A O 1
ATOM 688 N N . ARG A 1 88 ? 1.886 -7.166 -2.431 1.00 92.94 88 ARG A N 1
ATOM 689 C CA . ARG A 1 88 ? 2.001 -7.810 -1.104 1.00 92.94 88 ARG A CA 1
ATOM 690 C C . ARG A 1 88 ? 2.089 -6.822 0.060 1.00 92.94 88 ARG A C 1
ATOM 692 O O . ARG A 1 88 ? 1.648 -7.146 1.156 1.00 92.94 88 ARG A O 1
ATOM 699 N N . LYS A 1 89 ? 2.686 -5.644 -0.147 1.00 91.38 89 LYS A N 1
ATOM 700 C CA . LYS A 1 89 ? 2.722 -4.604 0.892 1.00 91.38 89 LYS A CA 1
ATOM 701 C C . LYS A 1 89 ? 1.335 -4.018 1.119 1.00 91.38 89 LYS A C 1
ATOM 703 O O . LYS A 1 89 ? 0.909 -3.911 2.259 1.00 91.38 89 LYS A O 1
ATOM 708 N N . LEU A 1 90 ? 0.647 -3.667 0.033 1.00 90.56 90 LEU A N 1
ATOM 709 C CA . LEU A 1 90 ? -0.711 -3.134 0.093 1.00 90.56 90 LEU A CA 1
ATOM 710 C C . LEU A 1 90 ? -1.686 -4.154 0.701 1.00 90.56 90 LEU A C 1
ATOM 712 O O . LEU A 1 90 ? -2.432 -3.810 1.610 1.00 90.56 90 LEU A O 1
ATOM 716 N N . ASP A 1 91 ? -1.615 -5.405 0.250 1.00 92.38 91 ASP A N 1
ATOM 717 C CA . ASP A 1 91 ? -2.399 -6.539 0.745 1.00 92.38 91 ASP A CA 1
ATOM 718 C C . ASP A 1 91 ? -2.217 -6.737 2.256 1.00 92.38 91 ASP A C 1
ATOM 720 O O . ASP A 1 91 ? -3.194 -6.822 2.990 1.00 92.38 91 ASP A O 1
ATOM 724 N N . GLY A 1 92 ? -0.977 -6.674 2.756 1.00 94.06 92 GLY A N 1
ATOM 725 C CA . GLY A 1 92 ? -0.708 -6.740 4.194 1.00 94.06 92 GLY A CA 1
ATOM 726 C C . GLY A 1 92 ? -1.357 -5.606 4.997 1.00 94.06 92 GLY A C 1
ATOM 727 O O . GLY A 1 92 ? -1.877 -5.851 6.083 1.00 94.06 92 GLY A O 1
ATOM 728 N N . ILE A 1 93 ? -1.368 -4.374 4.474 1.00 90.56 93 ILE A N 1
ATOM 729 C CA . ILE A 1 93 ? -2.034 -3.237 5.135 1.00 90.56 93 ILE A CA 1
ATOM 730 C C . ILE A 1 93 ? -3.551 -3.453 5.170 1.00 90.56 93 ILE A C 1
ATOM 732 O O . ILE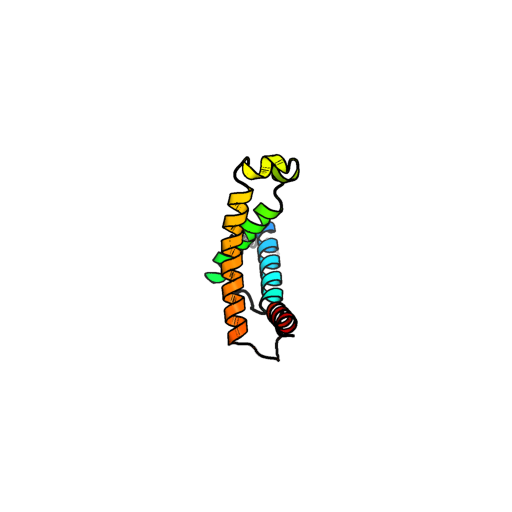 A 1 93 ? -4.162 -3.312 6.228 1.00 90.56 93 ILE A O 1
ATOM 736 N N . LEU A 1 94 ? -4.147 -3.839 4.038 1.00 90.75 94 LEU A N 1
ATOM 737 C CA . LEU A 1 94 ? -5.582 -4.110 3.938 1.00 90.75 94 LEU A CA 1
ATOM 738 C C . LEU A 1 94 ? -6.003 -5.276 4.839 1.00 90.75 94 LEU A C 1
ATOM 740 O O . LEU A 1 94 ? -7.041 -5.192 5.489 1.00 90.75 94 LEU A O 1
ATOM 744 N N . GLN A 1 95 ? -5.181 -6.323 4.939 1.00 92.50 95 GLN A N 1
ATOM 745 C CA . GLN A 1 95 ? -5.427 -7.452 5.832 1.00 92.50 95 GLN A CA 1
ATOM 746 C C . GLN A 1 95 ? -5.457 -7.009 7.301 1.00 92.50 95 GLN A C 1
ATOM 748 O O . GLN A 1 95 ? -6.361 -7.408 8.029 1.00 92.50 95 GLN A O 1
ATOM 753 N N . ARG A 1 96 ? -4.536 -6.129 7.729 1.00 91.31 96 ARG A N 1
ATOM 754 C CA . ARG A 1 96 ? -4.567 -5.560 9.091 1.00 91.31 96 ARG A CA 1
ATOM 755 C C . ARG A 1 96 ? -5.870 -4.802 9.352 1.00 91.31 96 ARG A C 1
ATOM 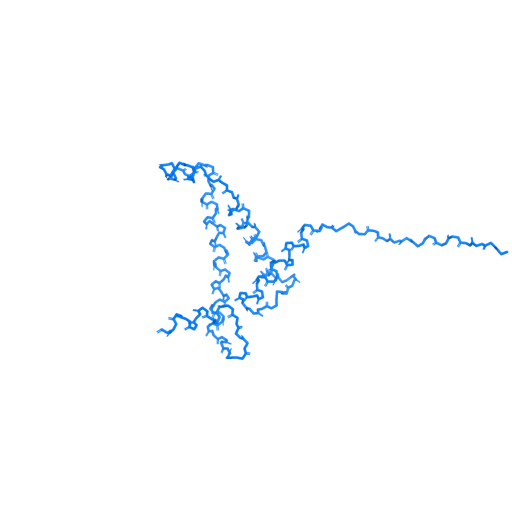757 O O . ARG A 1 96 ? -6.498 -5.021 10.382 1.00 91.31 96 ARG A O 1
ATOM 764 N N . TRP A 1 97 ? -6.316 -3.968 8.412 1.00 89.56 97 TRP A N 1
ATOM 765 C CA . TRP A 1 97 ? -7.590 -3.248 8.544 1.00 89.56 97 TRP A CA 1
ATOM 766 C C . TRP A 1 97 ? -8.800 -4.176 8.588 1.00 89.56 97 TRP A C 1
ATOM 768 O O . TRP A 1 97 ? -9.739 -3.906 9.337 1.00 89.56 97 TRP A O 1
ATOM 778 N N . LEU A 1 98 ? -8.771 -5.258 7.811 1.00 89.88 98 LEU A N 1
ATOM 779 C CA . LEU A 1 98 ? -9.824 -6.265 7.799 1.00 89.88 98 LEU A CA 1
ATOM 780 C C . LEU A 1 98 ? -9.896 -7.009 9.137 1.00 89.88 98 LEU A C 1
ATOM 782 O O . LEU A 1 98 ? -10.980 -7.209 9.682 1.00 89.88 98 LEU A O 1
ATOM 786 N N . ASP A 1 99 ? -8.747 -7.399 9.687 1.00 90.44 99 ASP A N 1
ATOM 787 C CA . ASP A 1 99 ? -8.674 -8.099 10.970 1.00 90.44 99 ASP A CA 1
ATOM 788 C C . ASP A 1 99 ? -9.092 -7.199 12.142 1.00 90.44 99 ASP A C 1
ATOM 790 O O . ASP A 1 99 ? -9.710 -7.680 13.094 1.00 90.44 99 ASP A O 1
ATOM 794 N N . GLU A 1 100 ? -8.812 -5.895 12.063 1.00 86.19 100 GLU A N 1
ATOM 795 C CA . GLU A 1 100 ? -9.357 -4.893 12.984 1.00 86.19 100 GLU A CA 1
ATOM 796 C C . GLU A 1 100 ? -10.885 -4.794 12.864 1.00 86.19 100 GLU A C 1
ATOM 798 O O . GLU A 1 100 ? -11.574 -4.906 13.878 1.00 86.19 100 GLU A O 1
ATOM 803 N N . HIS A 1 101 ? -11.430 -4.679 11.644 1.00 85.19 101 HIS A N 1
ATOM 804 C CA . HIS A 1 101 ? -12.881 -4.607 11.406 1.00 85.19 101 HIS A CA 1
ATOM 805 C C . HIS A 1 101 ? -13.630 -5.826 11.934 1.00 85.19 101 HIS A C 1
ATOM 807 O O . HIS A 1 101 ? -14.678 -5.687 12.566 1.00 85.19 101 HIS A O 1
ATOM 813 N N . ARG A 1 102 ? -13.068 -7.027 11.762 1.00 84.62 102 ARG A N 1
ATOM 814 C CA . ARG A 1 102 ? -13.638 -8.264 12.318 1.00 84.62 102 ARG A CA 1
ATOM 815 C C . ARG A 1 102 ? -13.770 -8.225 13.842 1.00 84.62 102 ARG A C 1
ATOM 817 O O . ARG A 1 102 ? -14.699 -8.819 14.380 1.00 84.62 102 ARG A O 1
ATOM 824 N N . GLN A 1 103 ? -12.862 -7.539 14.537 1.00 83.94 103 GLN A N 1
ATOM 825 C CA . GLN A 1 103 ? -12.859 -7.440 16.001 1.00 83.94 103 GLN A CA 1
ATOM 826 C C . GLN A 1 103 ? -13.728 -6.294 16.527 1.00 83.94 103 GLN A C 1
ATOM 828 O O . GLN A 1 103 ? -14.327 -6.421 17.594 1.00 83.94 103 GLN A O 1
ATOM 833 N N . THR A 1 104 ? -13.799 -5.175 15.803 1.00 77.50 104 THR A N 1
ATOM 834 C CA . THR A 1 104 ? -14.490 -3.950 16.243 1.00 77.50 104 THR A CA 1
ATOM 835 C C . THR A 1 104 ? -15.848 -3.738 15.579 1.00 77.50 104 THR A C 1
ATOM 837 O O . THR A 1 104 ? -16.407 -2.644 15.669 1.00 77.50 104 THR A O 1
ATOM 840 N N . ARG A 1 105 ? -16.374 -4.768 14.907 1.00 70.75 105 ARG A N 1
ATOM 841 C CA . ARG A 1 105 ? -17.582 -4.702 14.085 1.00 70.75 105 ARG A CA 1
ATOM 842 C C . ARG A 1 105 ? -18.753 -4.090 14.855 1.00 70.75 105 ARG A C 1
ATOM 844 O O . ARG A 1 105 ? -19.213 -4.633 15.862 1.00 70.75 105 ARG A O 1
ATOM 851 N N . SER A 1 106 ? -19.257 -2.960 14.366 1.00 68.44 106 SER A N 1
ATOM 852 C CA . SER A 1 106 ? -20.436 -2.292 14.916 1.00 68.44 106 SER A CA 1
ATOM 853 C C . SER A 1 106 ? -21.472 -2.127 13.809 1.00 68.44 106 SER A C 1
ATOM 855 O O . SER A 1 106 ? -21.152 -1.674 12.718 1.00 68.44 106 SER A O 1
ATOM 857 N N . LYS A 1 107 ? -22.738 -2.464 14.076 1.00 67.50 107 LYS A N 1
ATOM 858 C CA . LYS A 1 107 ? -23.810 -2.405 13.061 1.00 67.50 107 LYS A CA 1
ATOM 859 C C . LYS A 1 107 ? -24.221 -0.984 12.646 1.00 67.50 107 LYS A C 1
ATOM 861 O O . LYS A 1 107 ? -25.143 -0.836 11.852 1.00 67.50 107 LYS A O 1
ATOM 866 N N . HIS A 1 108 ? -23.622 0.052 13.232 1.00 65.56 108 HIS A N 1
ATOM 867 C CA . HIS A 1 108 ? -24.109 1.426 13.113 1.00 65.56 108 HIS A CA 1
ATOM 868 C C . HIS A 1 108 ? -23.352 2.289 12.097 1.00 65.56 108 HIS A C 1
ATOM 870 O O . HIS A 1 108 ? -23.888 3.327 11.715 1.00 65.56 108 HIS A O 1
ATOM 876 N N . ASP A 1 109 ? -22.163 1.874 11.655 1.00 72.00 109 ASP A N 1
ATOM 877 C CA . ASP A 1 109 ? -21.327 2.628 10.711 1.00 72.00 109 ASP A CA 1
ATOM 878 C C . ASP A 1 109 ? -20.657 1.630 9.752 1.00 72.00 109 ASP A C 1
ATOM 880 O O . ASP A 1 109 ? -19.519 1.233 9.964 1.00 72.00 109 ASP A O 1
ATOM 884 N N . GLN A 1 110 ? -21.429 1.132 8.776 1.00 81.25 110 GLN A N 1
ATOM 885 C CA . GLN A 1 110 ? -20.953 0.137 7.810 1.00 81.25 110 GLN A CA 1
ATOM 886 C C . GLN A 1 110 ? -20.072 0.787 6.744 1.00 81.25 110 GLN A C 1
ATOM 888 O O . GLN A 1 110 ? -20.482 1.752 6.090 1.00 81.25 110 GLN A O 1
ATOM 893 N N . ASP A 1 111 ? -18.908 0.195 6.507 1.00 89.75 111 ASP A N 1
ATOM 894 C CA . ASP A 1 111 ? -18.060 0.503 5.361 1.00 89.75 111 ASP A CA 1
ATOM 895 C C . ASP A 1 111 ? -18.023 -0.632 4.324 1.00 89.75 111 ASP A C 1
ATOM 897 O O . ASP A 1 111 ? -18.783 -1.603 4.379 1.00 89.75 111 ASP A O 1
ATOM 901 N N . PHE A 1 112 ? -17.161 -0.495 3.315 1.00 90.88 112 PHE A N 1
ATOM 902 C CA . PHE A 1 112 ? -17.032 -1.510 2.277 1.00 90.88 112 PHE A CA 1
ATOM 903 C C . PHE A 1 112 ? -16.536 -2.863 2.812 1.00 90.88 112 PHE A C 1
ATOM 905 O O . PHE A 1 112 ? -17.012 -3.897 2.343 1.00 90.88 112 PHE A O 1
ATOM 912 N N . MET A 1 113 ? -15.602 -2.886 3.771 1.00 91.12 113 MET A N 1
ATOM 913 C CA . MET A 1 113 ? -15.142 -4.131 4.394 1.00 91.12 113 MET A CA 1
ATOM 914 C C . MET A 1 113 ? -16.271 -4.810 5.171 1.00 91.12 113 MET A C 1
ATOM 916 O O . MET A 1 113 ? -16.417 -6.027 5.063 1.00 91.12 113 MET A O 1
ATOM 920 N N . ASP A 1 114 ? -17.105 -4.050 5.883 1.00 88.56 114 ASP A N 1
ATOM 921 C CA . ASP A 1 114 ? -18.266 -4.598 6.591 1.00 88.56 114 ASP A CA 1
ATOM 922 C C . ASP A 1 114 ? -19.263 -5.261 5.641 1.00 88.56 114 ASP A C 1
ATOM 924 O O . ASP A 1 114 ? -19.713 -6.376 5.914 1.00 88.56 114 ASP A O 1
ATOM 928 N N . VAL A 1 115 ? -19.565 -4.602 4.517 1.00 89.94 115 VAL A N 1
ATOM 929 C CA . VAL A 1 115 ? -20.466 -5.133 3.483 1.00 89.94 115 VAL A CA 1
ATOM 930 C C . VAL A 1 115 ? -19.885 -6.395 2.847 1.00 89.94 115 VAL A C 1
ATOM 932 O O . VAL A 1 115 ? -20.606 -7.363 2.623 1.00 89.94 115 VAL A O 1
ATOM 935 N N . MET A 1 116 ? -18.580 -6.415 2.560 1.00 90.75 116 MET A N 1
ATOM 936 C CA . MET A 1 116 ? -17.916 -7.602 2.011 1.00 90.75 116 MET A CA 1
ATOM 937 C C . MET A 1 116 ? -17.910 -8.775 2.990 1.00 90.75 116 MET A C 1
ATOM 939 O O . MET A 1 116 ? -18.067 -9.913 2.556 1.00 90.75 116 MET A O 1
ATOM 943 N N . LEU A 1 117 ? -17.761 -8.520 4.292 1.00 87.62 117 LEU A N 1
ATOM 944 C CA . LEU A 1 117 ? -17.880 -9.558 5.315 1.00 87.62 117 LEU A CA 1
ATOM 945 C C . LEU A 1 117 ? -19.319 -10.080 5.426 1.00 87.62 117 LEU A C 1
ATOM 947 O O . LEU A 1 117 ? -19.498 -11.290 5.460 1.00 87.62 117 LEU A O 1
ATOM 951 N N . ASP A 1 118 ? -20.331 -9.204 5.402 1.00 87.50 118 ASP A N 1
ATOM 952 C CA . ASP A 1 118 ? -21.746 -9.614 5.440 1.00 87.50 118 ASP A CA 1
ATOM 953 C C . ASP A 1 118 ? -22.101 -10.545 4.270 1.00 87.50 118 ASP A C 1
ATOM 955 O O . ASP A 1 118 ? -22.754 -11.559 4.473 1.00 87.50 118 ASP A O 1
ATOM 959 N N . VAL A 1 119 ? -21.617 -10.248 3.058 1.00 89.38 119 VAL A N 1
ATOM 960 C CA . VAL A 1 119 ? -21.876 -11.074 1.861 1.00 89.38 119 VAL A CA 1
ATOM 961 C C . VAL A 1 119 ? -21.188 -12.445 1.912 1.00 89.38 119 VAL A C 1
ATOM 963 O O . VAL A 1 119 ? -21.642 -13.369 1.245 1.00 89.38 119 VAL A O 1
ATOM 966 N N . LEU A 1 120 ? -20.070 -12.577 2.631 1.00 82.94 120 LEU A N 1
ATOM 967 C CA . LEU A 1 120 ? -19.307 -13.831 2.724 1.00 82.94 120 LEU A CA 1
ATOM 968 C C . LEU A 1 120 ? -19.726 -14.715 3.905 1.00 82.94 120 LEU A C 1
ATOM 970 O O . LEU A 1 120 ? -19.430 -15.910 3.886 1.00 82.94 120 LEU A O 1
ATOM 974 N N . ASP A 1 121 ? -20.341 -14.124 4.929 1.00 74.94 121 ASP A N 1
ATOM 975 C CA . ASP A 1 121 ? -20.880 -14.835 6.092 1.00 74.94 121 ASP A CA 1
ATOM 976 C C . ASP A 1 121 ? -22.291 -15.425 5.821 1.00 74.94 121 ASP A C 1
ATOM 978 O O . ASP A 1 121 ? -22.759 -16.243 6.620 1.00 74.94 121 ASP A O 1
ATOM 982 N N . ASP A 1 122 ? -22.936 -15.040 4.707 1.00 50.06 122 ASP A N 1
ATOM 983 C CA . ASP A 1 122 ? -24.191 -15.598 4.154 1.00 50.06 122 ASP A CA 1
ATOM 984 C C . ASP A 1 122 ? -23.956 -16.843 3.265 1.00 50.06 122 ASP A C 1
ATOM 986 O O . ASP A 1 122 ? -24.767 -17.801 3.359 1.00 50.06 122 ASP A O 1
#